Protein AF-A0A428RZ39-F1 (afdb_monomer)

InterPro domains:
  IPR036291 NAD(P)-binding domain superfamily [SSF51735] (1-32)

Secondary structure (DSSP, 8-state):
--EEEEE--SHHHHHHHHHHTTTSEEEEE-SS-TTSPP-TT--GGG------PPTT--HHHHHHHHHHHTT-

Solvent-accessible surface area (backbone atoms only — not comparable to full-atom values): 4702 Å² total; per-residue (Å²): 121,53,83,44,79,39,81,37,52,40,65,72,42,47,54,52,47,67,61,47,50,77,68,29,51,66,46,80,49,54,96,59,54,90,88,54,84,88,51,92,93,49,66,55,83,76,50,90,80,79,95,72,91,62,85,90,56,50,74,68,53,50,46,50,53,52,55,54,57,76,71,109

pLDDT: mean 94.95, std 4.53, range [66.25, 98.69]

Mean predicted aligned error: 3.1 Å

Foldseek 3Di:
DEEEEFEAAAPVSVVVCVVQVVPYRYHYDYPDHPPDDDDPVGCRVVDPDDLDDDPPDDPVVNVVSVVVVVVD

Radius of gyration: 14.46 Å; Cα contacts (8 Å, |Δi|>4): 56; chains: 1; bounding box: 36×26×33 Å

Sequence (72 aa):
MAKITILGAGVVGMAVASMLSRAHDVTIVARNLPGDTESLDWASPWASAVFLGLDGSTPSEQKMQRDAFAYL

Structure (mmCIF, N/CA/C/O backbone):
data_AF-A0A428RZ39-F1
#
_entry.id   AF-A0A428RZ39-F1
#
loop_
_atom_site.group_PDB
_atom_site.id
_atom_site.type_symbol
_atom_site.label_atom_id
_atom_site.label_alt_id
_atom_site.label_comp_id
_atom_site.label_asym_id
_atom_site.label_entity_id
_atom_site.label_seq_id
_atom_site.pdbx_PDB_ins_code
_atom_site.Cartn_x
_atom_site.Cartn_y
_atom_site.Cartn_z
_atom_site.occupancy
_atom_site.B_iso_or_equiv
_atom_site.auth_seq_id
_atom_site.auth_comp_id
_atom_site.auth_asym_id
_atom_site.auth_atom_id
_atom_site.pdbx_PDB_model_num
ATOM 1 N N . MET A 1 1 ? -12.525 6.538 19.012 1.00 87.88 1 MET A N 1
ATOM 2 C CA . MET A 1 1 ? -12.464 5.552 17.912 1.00 87.88 1 MET A CA 1
ATOM 3 C C . MET A 1 1 ? -13.060 6.209 16.677 1.00 87.88 1 MET A C 1
ATOM 5 O O . MET A 1 1 ? -14.203 6.641 16.752 1.00 87.88 1 MET A O 1
ATOM 9 N N . ALA A 1 2 ? -12.275 6.391 15.615 1.00 97.75 2 ALA A N 1
ATOM 10 C CA . ALA A 1 2 ? -12.719 7.038 14.378 1.00 97.75 2 ALA A CA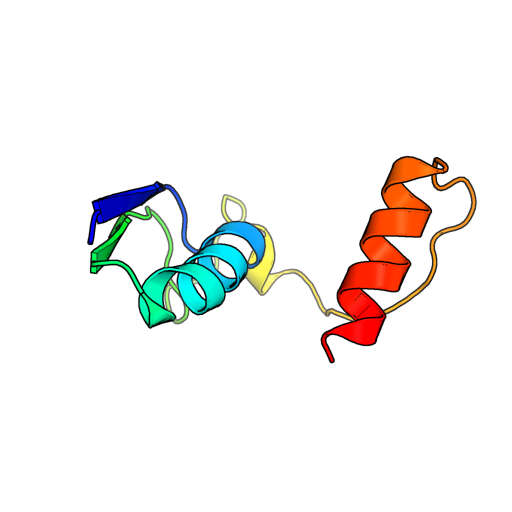 1
ATOM 11 C C . ALA A 1 2 ? -13.040 5.990 13.302 1.00 97.75 2 ALA A C 1
ATOM 13 O O . ALA A 1 2 ? -12.482 4.893 13.344 1.00 97.75 2 ALA A O 1
ATOM 14 N N . LYS A 1 3 ? -13.909 6.351 12.350 1.00 98.56 3 LYS A N 1
ATOM 15 C CA . LYS A 1 3 ? -14.136 5.597 11.111 1.00 98.56 3 LYS A CA 1
ATOM 16 C C . LYS A 1 3 ? -13.279 6.209 10.012 1.00 98.56 3 LYS A C 1
ATOM 18 O O . LYS A 1 3 ? -13.423 7.398 9.732 1.00 98.56 3 LYS A O 1
ATOM 23 N N . ILE A 1 4 ? -12.378 5.425 9.434 1.00 98.69 4 ILE A N 1
ATOM 24 C CA . ILE A 1 4 ? -11.384 5.904 8.472 1.00 98.69 4 ILE A CA 1
ATOM 25 C C . ILE A 1 4 ? -11.509 5.096 7.186 1.00 98.69 4 ILE A C 1
ATOM 27 O O . ILE A 1 4 ? -11.358 3.876 7.196 1.00 98.69 4 ILE A O 1
ATOM 31 N N . THR A 1 5 ? -11.739 5.788 6.073 1.00 98.62 5 THR A N 1
ATOM 32 C CA . THR A 1 5 ? -11.724 5.177 4.743 1.00 98.62 5 THR A CA 1
ATOM 33 C C . THR A 1 5 ? -10.383 5.435 4.072 1.00 98.62 5 THR A C 1
ATOM 35 O O . THR A 1 5 ? -9.972 6.585 3.925 1.00 98.62 5 THR A O 1
ATOM 38 N N . ILE A 1 6 ? -9.718 4.369 3.636 1.00 98.56 6 ILE A N 1
ATOM 39 C CA . ILE A 1 6 ? -8.488 4.429 2.845 1.00 98.56 6 ILE A CA 1
ATOM 40 C C . ILE A 1 6 ? -8.835 4.083 1.398 1.00 98.56 6 ILE A C 1
ATOM 42 O O . ILE A 1 6 ? -9.392 3.020 1.124 1.00 98.56 6 ILE A O 1
ATOM 46 N N . LEU A 1 7 ? -8.506 4.990 0.476 1.00 98.31 7 LEU A N 1
ATOM 47 C CA . LEU A 1 7 ? -8.703 4.791 -0.956 1.00 98.31 7 LEU A CA 1
ATOM 48 C C . LEU A 1 7 ? -7.434 4.186 -1.578 1.00 98.31 7 LEU A C 1
ATOM 50 O O . LEU A 1 7 ? -6.417 4.867 -1.702 1.00 98.31 7 LEU A O 1
ATOM 54 N N . GLY A 1 8 ? -7.512 2.921 -1.991 1.00 97.88 8 GLY A N 1
ATOM 55 C CA . GLY A 1 8 ? -6.432 2.176 -2.642 1.00 97.88 8 GLY A CA 1
ATOM 56 C C . GLY A 1 8 ? -5.756 1.132 -1.744 1.00 97.88 8 GLY A C 1
ATOM 57 O O . GLY A 1 8 ? -5.442 1.395 -0.586 1.00 97.88 8 GLY A O 1
ATOM 58 N N . ALA A 1 9 ? -5.490 -0.051 -2.310 1.00 97.56 9 ALA A N 1
ATOM 59 C CA . ALA A 1 9 ? -4.907 -1.206 -1.614 1.00 97.56 9 ALA A CA 1
ATOM 60 C C . ALA A 1 9 ? -3.478 -1.544 -2.089 1.00 97.56 9 ALA A C 1
ATOM 62 O O . ALA A 1 9 ? -3.042 -2.691 -2.047 1.00 97.56 9 ALA A O 1
ATOM 63 N N . GLY A 1 10 ? -2.729 -0.540 -2.558 1.00 97.19 10 GLY A N 1
ATOM 64 C CA . GLY A 1 10 ? -1.279 -0.666 -2.734 1.00 97.19 10 GLY A CA 1
ATOM 65 C C . GLY A 1 10 ? -0.530 -0.623 -1.398 1.00 97.19 10 GLY A C 1
ATOM 66 O O . GLY A 1 10 ? -1.127 -0.363 -0.353 1.00 97.19 10 GLY A O 1
ATOM 67 N N . VAL A 1 11 ? 0.793 -0.811 -1.437 1.00 96.44 11 VAL A N 1
ATOM 68 C CA . VAL A 1 11 ? 1.644 -0.874 -0.230 1.00 96.44 11 VAL A CA 1
ATOM 69 C C . VAL A 1 11 ? 1.455 0.324 0.706 1.00 96.44 11 VAL A C 1
ATOM 71 O O . VAL A 1 11 ? 1.366 0.141 1.914 1.00 96.44 11 VAL A O 1
ATOM 74 N N . VAL A 1 12 ? 1.297 1.536 0.161 1.00 96.56 12 VAL A N 1
ATOM 75 C CA . VAL A 1 12 ? 1.063 2.750 0.959 1.00 96.56 12 VAL A CA 1
ATOM 76 C C . VAL A 1 12 ? -0.253 2.652 1.738 1.00 96.56 12 VAL A C 1
ATOM 78 O O . VAL A 1 12 ? -0.263 2.830 2.953 1.00 96.56 12 VAL A O 1
ATOM 81 N N . GLY A 1 13 ? -1.358 2.326 1.060 1.00 97.88 13 GLY A N 1
ATOM 82 C CA . GLY A 1 13 ? -2.677 2.219 1.689 1.00 97.88 13 GLY A CA 1
ATOM 83 C C . GLY A 1 13 ? -2.746 1.082 2.708 1.00 97.88 13 GLY A C 1
ATOM 84 O O . GLY A 1 13 ? -3.234 1.278 3.819 1.00 97.88 13 GLY A O 1
ATOM 8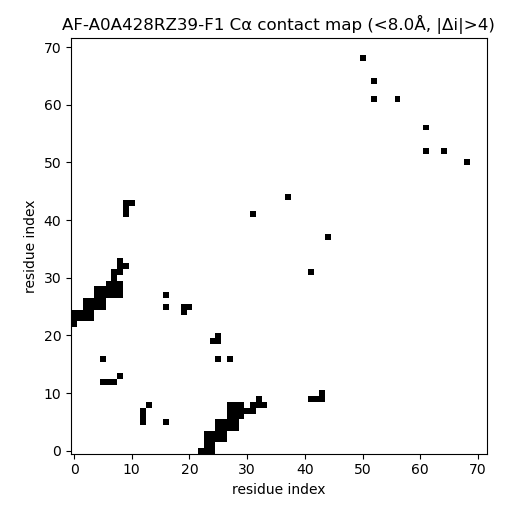5 N N . MET A 1 14 ? -2.187 -0.081 2.369 1.00 97.38 14 MET A N 1
ATOM 86 C CA . MET A 1 14 ? -2.177 -1.256 3.245 1.00 97.38 14 MET A CA 1
ATOM 87 C C . MET A 1 14 ? -1.284 -1.061 4.480 1.00 97.38 14 MET A C 1
ATOM 89 O O . MET A 1 14 ? -1.681 -1.445 5.581 1.00 97.38 14 MET A O 1
ATOM 93 N N . ALA A 1 15 ? -0.117 -0.420 4.338 1.00 96.50 15 ALA A N 1
ATOM 94 C CA . ALA A 1 15 ? 0.756 -0.107 5.470 1.00 96.50 15 ALA A CA 1
ATOM 95 C C . ALA A 1 15 ? 0.062 0.842 6.458 1.00 96.50 15 ALA A C 1
ATOM 97 O O . ALA A 1 15 ? -0.003 0.546 7.654 1.00 96.50 15 ALA A O 1
ATOM 98 N N . VAL A 1 16 ? -0.544 1.922 5.949 1.00 97.25 16 VAL A N 1
ATOM 99 C CA . VAL A 1 16 ? -1.332 2.867 6.756 1.00 97.25 16 VAL A CA 1
ATOM 100 C C . VAL A 1 16 ? -2.508 2.159 7.436 1.00 97.25 16 VAL A C 1
ATOM 102 O O . VAL A 1 16 ? -2.713 2.331 8.640 1.00 97.25 16 VAL A O 1
ATOM 105 N N . ALA A 1 17 ? -3.242 1.312 6.707 1.00 98.06 17 ALA A N 1
ATOM 106 C CA . ALA A 1 17 ? -4.353 0.539 7.256 1.00 98.06 17 ALA A CA 1
ATOM 107 C C . ALA A 1 17 ? -3.913 -0.354 8.424 1.00 98.06 17 ALA A C 1
ATOM 109 O O . ALA A 1 17 ? -4.589 -0.381 9.449 1.00 98.06 17 ALA A O 1
ATOM 110 N N . SER A 1 18 ? -2.763 -1.030 8.302 1.00 96.56 18 SER A N 1
ATOM 111 C CA . SER A 1 18 ? -2.231 -1.925 9.343 1.00 96.56 18 SER A CA 1
ATOM 112 C C . SER A 1 18 ? -1.893 -1.210 10.658 1.00 96.56 18 SER A C 1
ATOM 114 O O . SER A 1 18 ? -1.945 -1.805 11.738 1.00 96.56 18 SER A O 1
ATOM 116 N N . MET A 1 19 ? -1.533 0.074 10.577 1.00 95.94 19 MET A N 1
ATOM 117 C CA . MET A 1 19 ? -1.221 0.892 11.744 1.00 95.94 19 MET A CA 1
ATOM 118 C C . MET A 1 19 ? -2.500 1.435 12.382 1.00 95.94 19 MET A C 1
ATOM 120 O O . MET A 1 19 ? -2.670 1.338 13.597 1.00 95.94 19 MET A O 1
ATOM 124 N N . LEU A 1 20 ? -3.411 1.983 11.571 1.00 97.81 20 LEU A N 1
ATOM 125 C CA . LEU A 1 20 ? -4.630 2.631 12.060 1.00 97.81 20 LEU A CA 1
ATOM 126 C C . LEU A 1 20 ? -5.665 1.632 12.593 1.00 97.81 20 LEU A C 1
ATOM 128 O O . LEU A 1 20 ? -6.355 1.942 13.565 1.00 97.81 20 LEU A O 1
ATOM 132 N N . SER A 1 21 ? -5.743 0.425 12.025 1.00 97.88 21 SER A N 1
ATOM 133 C CA . SER A 1 21 ? -6.710 -0.607 12.437 1.00 97.88 21 SER A CA 1
ATOM 134 C C . SER A 1 21 ? -6.525 -1.088 13.879 1.00 97.88 21 SER A C 1
ATOM 136 O O . SER A 1 21 ? -7.438 -1.661 14.465 1.00 97.88 21 SER A O 1
ATOM 138 N N . ARG A 1 22 ? -5.371 -0.801 14.498 1.00 97.00 22 ARG A N 1
ATOM 139 C CA . ARG A 1 22 ? -5.093 -1.116 15.909 1.00 97.00 22 ARG A CA 1
ATOM 140 C C . ARG A 1 22 ? -5.946 -0.300 16.886 1.00 97.00 22 ARG A C 1
ATOM 142 O O . ARG A 1 22 ? -6.097 -0.703 18.034 1.00 97.00 22 ARG A O 1
ATOM 149 N N . ALA A 1 23 ? -6.465 0.853 16.459 1.00 98.12 23 ALA A N 1
ATOM 150 C CA . ALA A 1 23 ? -7.208 1.783 17.319 1.00 98.12 23 ALA A CA 1
ATOM 151 C C . ALA A 1 23 ? -8.463 2.390 16.660 1.00 98.12 23 ALA A C 1
ATOM 153 O O . ALA A 1 23 ? -9.234 3.113 17.312 1.00 98.12 23 ALA A O 1
ATOM 154 N N . HIS A 1 24 ? -8.667 2.154 15.364 1.00 98.50 24 HIS A N 1
ATOM 155 C CA . HIS A 1 24 ? -9.728 2.753 14.560 1.00 98.50 24 HIS A CA 1
ATOM 156 C C . HIS A 1 24 ? -10.442 1.706 13.707 1.00 98.50 24 HIS A C 1
ATOM 158 O O . HIS A 1 24 ? -9.882 0.662 13.387 1.00 98.50 24 HIS A O 1
ATOM 164 N N . ASP A 1 25 ? -11.681 2.017 13.333 1.00 98.50 25 ASP A N 1
ATOM 165 C CA . ASP A 1 25 ? -12.465 1.227 12.388 1.00 98.50 25 ASP A CA 1
ATOM 166 C C . ASP A 1 25 ? -12.068 1.651 10.968 1.00 98.50 25 ASP A C 1
ATOM 168 O O . ASP A 1 25 ? -12.313 2.792 10.560 1.00 98.50 25 ASP A O 1
ATOM 172 N N . VAL A 1 26 ? -11.364 0.772 10.256 1.00 98.69 26 VAL A N 1
ATOM 173 C CA . VAL A 1 26 ? -10.747 1.076 8.961 1.00 98.69 26 VAL A CA 1
ATOM 174 C C . VAL A 1 26 ? -11.471 0.323 7.855 1.00 98.69 26 VAL A C 1
ATOM 176 O O . VAL A 1 26 ? -11.550 -0.902 7.872 1.00 98.69 26 VAL A O 1
ATOM 179 N N . THR A 1 27 ? -11.939 1.059 6.849 1.00 98.62 27 THR A N 1
ATOM 180 C CA . THR A 1 27 ? -12.470 0.499 5.601 1.00 98.62 27 THR A CA 1
ATOM 181 C C . THR A 1 27 ? -11.512 0.808 4.458 1.00 98.62 27 THR A C 1
ATOM 183 O O . THR A 1 27 ? -11.157 1.964 4.235 1.00 98.62 27 THR A O 1
ATOM 186 N N . ILE A 1 28 ? -11.106 -0.213 3.707 1.00 98.56 28 ILE A N 1
ATOM 187 C CA . ILE A 1 28 ? -10.312 -0.042 2.486 1.00 98.56 28 ILE A CA 1
ATOM 188 C C . ILE A 1 28 ? -11.259 -0.137 1.294 1.00 98.56 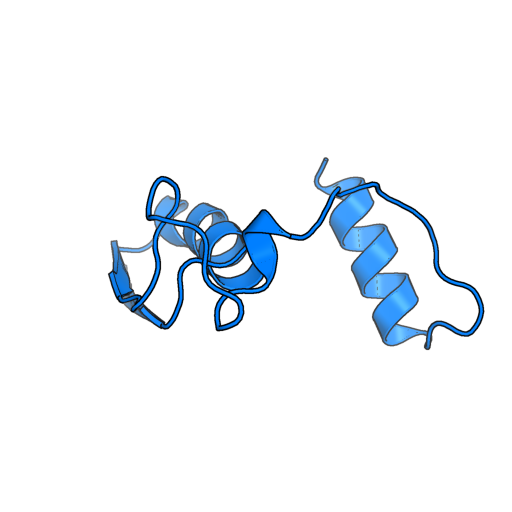28 ILE A C 1
ATOM 190 O O . ILE A 1 28 ? -11.991 -1.114 1.157 1.00 98.56 28 ILE A O 1
ATOM 194 N N . VAL A 1 29 ? -11.234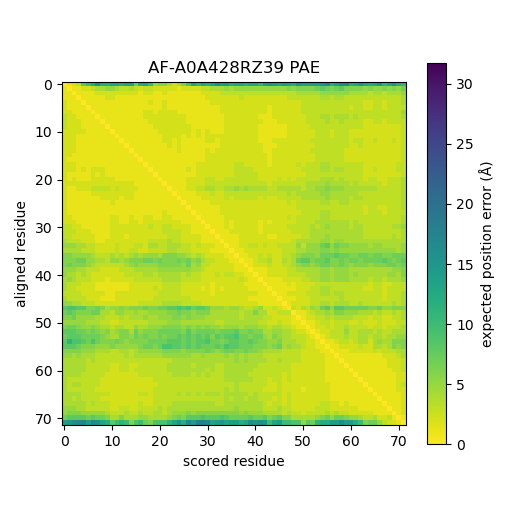 0.872 0.426 1.00 98.38 29 VAL A N 1
ATOM 195 C CA . VAL A 1 29 ? -11.964 0.876 -0.845 1.00 98.38 29 VAL A CA 1
ATOM 196 C C . VAL A 1 29 ? -10.937 0.998 -1.956 1.00 98.38 29 VAL A C 1
ATOM 198 O O . VAL A 1 29 ? -10.183 1.966 -2.000 1.00 98.38 29 VAL A O 1
ATOM 201 N N . ALA A 1 30 ? -10.867 0.019 -2.850 1.00 97.56 30 ALA A N 1
ATOM 202 C CA . ALA A 1 30 ? -9.878 0.009 -3.918 1.00 97.56 30 ALA A CA 1
ATOM 203 C C . ALA A 1 30 ? -10.443 -0.626 -5.186 1.00 97.56 30 ALA A C 1
ATOM 205 O O . ALA A 1 30 ? -11.284 -1.515 -5.121 1.00 97.56 30 ALA A O 1
ATOM 206 N N . ARG A 1 31 ? -9.944 -0.167 -6.338 1.00 96.69 31 ARG A N 1
ATOM 207 C CA . ARG A 1 31 ? -10.223 -0.784 -7.640 1.00 96.69 31 ARG A CA 1
ATOM 208 C C . ARG A 1 31 ? -9.494 -2.122 -7.808 1.00 96.69 31 ARG A C 1
ATOM 210 O O . ARG A 1 31 ? -10.037 -3.014 -8.438 1.00 96.69 31 ARG A O 1
ATOM 217 N N . ASN A 1 32 ? -8.269 -2.219 -7.286 1.00 96.75 32 ASN A N 1
ATOM 218 C CA . ASN A 1 32 ? -7.415 -3.403 -7.354 1.00 96.75 32 ASN A CA 1
ATOM 219 C 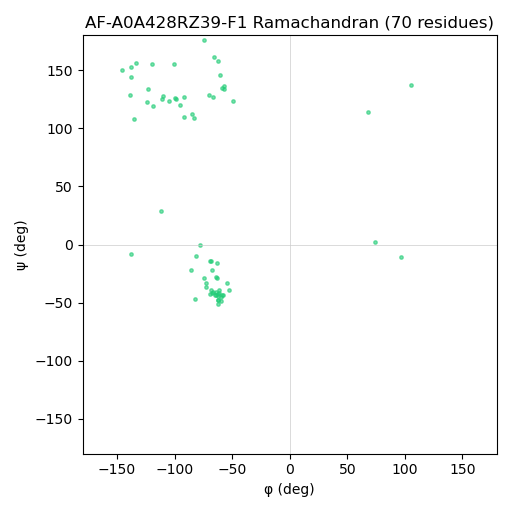C . ASN A 1 32 ? -7.028 -3.828 -5.932 1.00 96.75 32 ASN A C 1
ATOM 221 O O . ASN A 1 32 ? -6.637 -2.971 -5.132 1.00 96.75 32 ASN A O 1
ATOM 225 N N . LEU A 1 33 ? -7.133 -5.122 -5.638 1.00 96.56 33 LEU A N 1
ATOM 226 C CA . LEU A 1 33 ? -6.821 -5.760 -4.361 1.00 96.56 33 LEU A CA 1
ATOM 227 C C . LEU A 1 33 ? -5.716 -6.824 -4.514 1.00 96.56 33 LEU A C 1
ATOM 229 O O . LEU A 1 33 ? -5.556 -7.406 -5.587 1.00 96.56 33 LEU A O 1
ATOM 233 N N . PRO A 1 34 ? -4.967 -7.136 -3.437 1.00 94.56 34 PRO A N 1
ATOM 234 C CA . PRO A 1 34 ? -4.104 -8.318 -3.383 1.00 94.56 34 PRO A CA 1
ATOM 235 C C . PRO A 1 34 ? -4.831 -9.594 -3.811 1.00 94.56 34 PRO A C 1
ATOM 237 O O . PRO A 1 34 ? -5.842 -9.960 -3.219 1.00 94.56 34 PRO A O 1
ATOM 240 N N . GLY A 1 35 ? -4.284 -10.271 -4.822 1.00 92.00 35 GLY A N 1
ATOM 241 C CA . GLY A 1 35 ? -4.859 -11.483 -5.410 1.00 92.00 35 GLY A CA 1
ATOM 242 C C . GLY A 1 35 ? -5.692 -11.253 -6.675 1.00 92.00 35 GLY A C 1
ATOM 243 O O . GLY A 1 35 ? -5.998 -12.227 -7.360 1.00 92.00 35 GLY A O 1
ATOM 244 N N . ASP A 1 36 ? -6.015 -10.003 -7.023 1.00 95.12 36 ASP A N 1
ATOM 245 C CA . ASP A 1 36 ? -6.630 -9.688 -8.314 1.00 95.12 36 ASP A CA 1
ATOM 246 C C . ASP A 1 36 ? -5.668 -9.977 -9.475 1.00 95.12 36 ASP A C 1
ATOM 248 O O . ASP A 1 36 ? -4.448 -10.041 -9.310 1.00 95.12 36 ASP A O 1
ATOM 252 N N . THR A 1 37 ? -6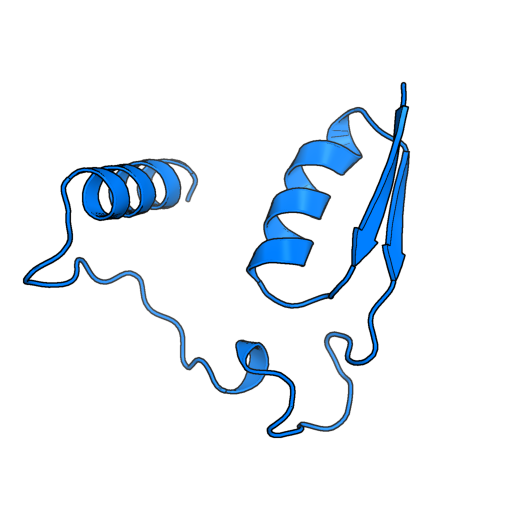.225 -10.107 -10.682 1.00 94.25 37 THR A N 1
ATOM 253 C CA . THR A 1 37 ? -5.419 -10.180 -11.906 1.00 94.25 37 THR A CA 1
ATOM 254 C C . THR A 1 37 ? -4.529 -8.946 -12.026 1.00 94.25 37 THR A C 1
ATOM 256 O O . THR A 1 37 ? -4.985 -7.814 -11.838 1.00 94.25 37 THR A O 1
ATOM 259 N N . GLU A 1 38 ? -3.259 -9.172 -12.356 1.00 91.00 38 GLU A N 1
ATOM 260 C CA . GLU A 1 38 ? -2.287 -8.099 -12.516 1.00 91.00 38 GLU A CA 1
ATOM 261 C C . GLU A 1 38 ? -2.751 -7.091 -13.574 1.00 91.00 38 GLU A C 1
ATOM 263 O O . GLU A 1 38 ? -3.243 -7.444 -14.648 1.00 91.00 38 GLU A O 1
ATOM 268 N N . SER A 1 39 ? -2.590 -5.810 -13.256 1.00 93.69 39 SER A N 1
ATOM 269 C CA . SER A 1 39 ? -2.922 -4.693 -14.133 1.00 93.69 39 SER A CA 1
ATOM 270 C C . SER A 1 39 ? -1.825 -3.644 -14.043 1.00 93.69 39 SER A C 1
ATOM 272 O O . SER A 1 39 ? -1.273 -3.398 -12.969 1.00 93.69 39 SER A O 1
ATOM 274 N N . LEU A 1 40 ? -1.526 -2.991 -15.165 1.00 95.12 40 LEU A N 1
ATOM 275 C CA . LEU A 1 40 ? -0.581 -1.874 -15.213 1.00 95.12 40 LEU A CA 1
ATOM 276 C C . LEU A 1 40 ? -1.111 -0.621 -14.496 1.00 95.12 40 LEU A C 1
ATOM 278 O O . LEU A 1 40 ? -0.330 0.263 -14.157 1.00 95.12 40 LEU A O 1
ATOM 282 N N . ASP A 1 41 ? -2.409 -0.568 -14.184 1.00 94.19 41 ASP A N 1
ATOM 283 C CA . ASP A 1 41 ? -3.005 0.522 -13.404 1.00 94.19 41 ASP A CA 1
ATOM 284 C C . ASP A 1 41 ? -2.724 0.406 -11.893 1.00 94.19 41 ASP A C 1
ATOM 286 O O . ASP A 1 41 ? -3.186 1.243 -11.106 1.00 94.19 41 ASP A O 1
ATOM 290 N N . TRP A 1 42 ? -2.011 -0.639 -11.457 1.00 95.06 42 TRP A N 1
ATOM 291 C CA . TRP A 1 42 ? -1.699 -0.905 -10.058 1.00 95.06 42 TRP A CA 1
ATOM 292 C C . TRP A 1 42 ? -0.235 -1.304 -9.881 1.00 95.06 42 TRP A C 1
ATOM 294 O O . TRP A 1 42 ? 0.178 -2.400 -10.233 1.00 95.06 42 TRP A O 1
ATOM 304 N N . ALA A 1 43 ? 0.562 -0.404 -9.305 1.00 96.81 43 ALA A N 1
ATOM 305 C CA . ALA A 1 43 ? 2.016 -0.555 -9.280 1.00 96.81 43 ALA A CA 1
ATOM 306 C C . ALA A 1 43 ? 2.542 -1.617 -8.297 1.00 96.81 43 ALA A C 1
ATOM 308 O O . ALA A 1 43 ? 3.616 -2.163 -8.518 1.00 96.81 43 ALA A O 1
ATOM 309 N N . SER A 1 44 ? 1.833 -1.893 -7.194 1.00 96.31 44 SER A N 1
ATOM 310 C CA . SER A 1 44 ? 2.393 -2.694 -6.093 1.00 96.31 44 SER A CA 1
ATOM 311 C C . SER A 1 44 ? 2.780 -4.133 -6.469 1.00 96.31 44 SER A C 1
ATOM 313 O O . SER A 1 44 ? 3.860 -4.532 -6.047 1.00 96.31 44 SER A O 1
ATOM 315 N N . PRO A 1 45 ? 1.999 -4.894 -7.262 1.00 95.19 45 PRO A N 1
ATOM 316 C CA . PRO A 1 45 ? 2.403 -6.238 -7.692 1.00 95.19 45 PRO A CA 1
ATOM 317 C C . PRO A 1 45 ? 3.651 -6.266 -8.579 1.00 95.19 45 PRO A C 1
ATOM 319 O O . PRO A 1 45 ? 4.391 -7.240 -8.560 1.00 95.19 45 PRO A O 1
ATOM 322 N N . TRP A 1 46 ? 3.914 -5.192 -9.330 1.00 95.69 46 TRP A N 1
ATOM 323 C CA . TRP A 1 46 ? 5.067 -5.101 -10.233 1.00 95.69 46 TRP A CA 1
ATOM 324 C C . TRP A 1 46 ? 6.367 -4.727 -9.523 1.00 95.69 46 TRP A C 1
ATOM 326 O O . TRP A 1 46 ? 7.443 -4.771 -10.123 1.00 95.69 46 TRP A O 1
ATOM 336 N N . ALA A 1 47 ? 6.295 -4.331 -8.252 1.00 93.56 47 ALA A N 1
ATOM 337 C CA . ALA A 1 47 ? 7.494 -4.167 -7.457 1.00 93.56 47 ALA A CA 1
ATOM 338 C C . ALA A 1 47 ? 8.094 -5.552 -7.170 1.00 93.56 47 ALA A C 1
ATOM 340 O O . ALA A 1 47 ? 7.416 -6.422 -6.639 1.00 93.56 47 ALA A O 1
ATOM 341 N N . SER A 1 48 ? 9.389 -5.742 -7.443 1.00 90.88 48 SER A N 1
ATOM 342 C CA . SER A 1 48 ? 10.125 -6.900 -6.899 1.00 90.88 48 SER A CA 1
ATOM 343 C C . SER A 1 48 ? 10.155 -6.843 -5.363 1.00 90.88 48 SER A C 1
ATOM 345 O O . SER A 1 48 ? 9.883 -7.836 -4.698 1.00 90.88 48 SER A O 1
ATOM 347 N N . ALA A 1 49 ? 10.433 -5.619 -4.885 1.00 91.88 49 ALA A N 1
ATOM 348 C CA . ALA A 1 49 ? 10.647 -5.085 -3.538 1.00 91.88 49 ALA A CA 1
ATOM 349 C C . ALA A 1 49 ? 11.925 -5.542 -2.800 1.00 91.88 49 ALA A C 1
ATOM 351 O O . ALA A 1 49 ? 12.071 -6.683 -2.378 1.00 91.88 49 ALA A O 1
ATOM 352 N N . VAL A 1 50 ? 12.829 -4.578 -2.571 1.00 91.56 50 VAL A N 1
ATOM 353 C CA . VAL A 1 50 ? 13.988 -4.667 -1.668 1.00 91.56 50 VAL A CA 1
ATOM 354 C C . VAL A 1 50 ? 14.118 -3.357 -0.888 1.00 91.56 50 VAL A C 1
ATOM 356 O O . VAL A 1 50 ? 13.705 -2.302 -1.375 1.00 91.56 50 VAL A O 1
ATOM 359 N N . PHE A 1 51 ? 14.703 -3.404 0.309 1.00 91.12 51 PHE A N 1
ATOM 360 C CA . PHE A 1 51 ? 15.102 -2.194 1.018 1.00 91.12 51 PHE A CA 1
ATOM 361 C C . PHE A 1 51 ? 16.493 -1.749 0.548 1.00 91.12 51 PHE A C 1
ATOM 363 O O . PHE A 1 51 ? 17.489 -2.421 0.811 1.00 91.12 51 PHE A O 1
ATOM 370 N N . LEU A 1 52 ? 16.560 -0.613 -0.143 1.00 90.00 52 LEU A N 1
ATOM 371 C CA . LEU A 1 52 ? 17.799 -0.026 -0.646 1.00 90.00 52 LEU A CA 1
ATOM 372 C C . LEU A 1 52 ? 17.759 1.490 -0.432 1.00 90.00 52 LEU A C 1
ATOM 374 O O . LEU A 1 52 ? 16.803 2.147 -0.841 1.00 90.00 52 LEU A O 1
ATOM 378 N N . GLY A 1 53 ? 18.802 2.045 0.189 1.00 88.62 53 GLY A N 1
ATOM 379 C CA . GLY A 1 53 ? 18.980 3.496 0.255 1.00 88.62 53 GLY A CA 1
ATOM 380 C C . GLY A 1 53 ? 19.259 4.054 -1.140 1.00 88.62 53 GLY A C 1
ATOM 381 O O . GLY A 1 53 ? 20.158 3.566 -1.825 1.00 88.62 53 GLY A O 1
ATOM 382 N N . LEU A 1 54 ? 18.485 5.051 -1.566 1.00 89.12 54 LEU A N 1
ATOM 383 C CA . LEU A 1 54 ? 18.600 5.625 -2.907 1.00 89.12 54 LEU A CA 1
ATOM 384 C C . LEU A 1 54 ? 19.556 6.820 -2.909 1.00 89.12 54 LEU A C 1
ATOM 386 O O . LEU A 1 54 ? 19.368 7.771 -2.142 1.00 89.12 54 LEU A O 1
ATOM 390 N N . ASP A 1 55 ? 20.547 6.791 -3.801 1.00 92.81 55 ASP A N 1
ATOM 391 C CA . ASP A 1 55 ? 21.400 7.951 -4.061 1.00 92.81 55 ASP A CA 1
ATOM 392 C C . ASP A 1 55 ? 20.562 9.140 -4.563 1.00 92.81 55 ASP A C 1
ATOM 394 O O . ASP A 1 55 ? 19.531 8.965 -5.213 1.00 92.81 55 ASP A O 1
ATOM 398 N N . GLY A 1 56 ? 20.967 10.357 -4.203 1.00 95.50 56 GLY A N 1
ATOM 399 C CA . GLY A 1 56 ? 20.228 11.582 -4.520 1.00 95.50 56 GLY A CA 1
ATOM 400 C C . GLY A 1 56 ? 18.945 11.822 -3.708 1.00 95.50 56 GLY A C 1
ATOM 401 O O . GLY A 1 56 ? 18.284 12.835 -3.933 1.00 95.50 56 GLY A O 1
ATOM 402 N N . SER A 1 57 ? 18.597 10.956 -2.745 1.00 95.81 57 SER A N 1
ATOM 403 C CA . SER A 1 57 ? 17.422 11.162 -1.880 1.00 95.81 57 SER A CA 1
ATOM 404 C C . SER A 1 57 ? 17.515 12.472 -1.096 1.00 95.81 57 SER A C 1
ATOM 406 O O . SER A 1 57 ? 18.522 12.757 -0.439 1.00 95.81 57 SER A O 1
ATOM 408 N N . THR A 1 58 ? 16.423 13.228 -1.071 1.00 97.62 58 THR A N 1
ATOM 409 C CA . THR A 1 58 ? 16.265 14.412 -0.220 1.00 97.62 58 THR A CA 1
ATOM 410 C C . THR A 1 58 ? 16.339 14.044 1.270 1.00 97.62 58 THR A C 1
ATOM 412 O O . THR A 1 58 ? 16.044 12.906 1.649 1.00 97.62 58 THR A O 1
ATOM 415 N N . PRO A 1 59 ? 1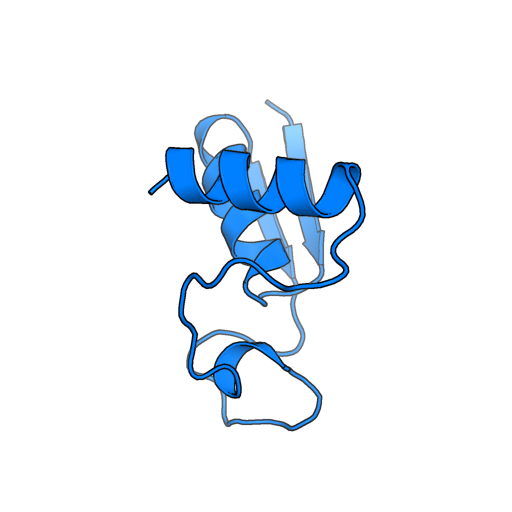6.658 14.993 2.173 1.00 97.06 59 PRO A N 1
ATOM 416 C CA . PRO A 1 59 ? 16.681 14.714 3.611 1.00 97.06 59 PRO A CA 1
ATOM 417 C C . PRO A 1 59 ? 15.370 14.120 4.157 1.00 97.06 59 PRO A C 1
ATOM 419 O O . PRO A 1 59 ? 15.404 13.279 5.059 1.00 97.06 59 PRO A O 1
ATOM 422 N N . SER A 1 60 ? 14.218 14.512 3.599 1.00 96.94 60 SER A N 1
ATOM 423 C CA . SER A 1 60 ? 12.908 13.955 3.957 1.00 96.94 60 SER A CA 1
ATOM 424 C C . SER A 1 60 ? 12.735 12.505 3.510 1.00 96.94 60 SER A C 1
ATOM 426 O O . SER A 1 60 ? 12.245 11.689 4.288 1.00 96.94 60 SER A O 1
ATOM 428 N N . GLU A 1 61 ? 13.168 12.159 2.298 1.00 95.94 61 GLU A N 1
ATOM 429 C CA . GLU A 1 61 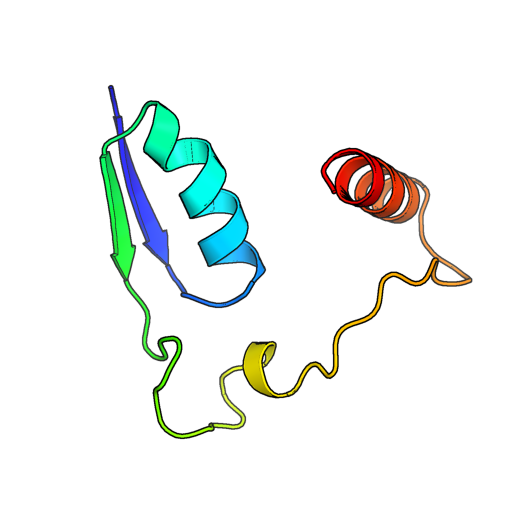? 13.103 10.782 1.791 1.00 95.94 61 GLU A CA 1
ATOM 430 C C . GLU A 1 61 ? 14.057 9.875 2.562 1.00 95.94 61 GLU A C 1
ATOM 432 O O . GLU A 1 61 ? 13.671 8.786 2.972 1.00 95.94 61 GLU A O 1
ATOM 437 N N . GLN A 1 62 ? 15.267 10.351 2.864 1.00 95.62 62 GLN A N 1
ATOM 438 C CA . GLN A 1 62 ? 16.209 9.607 3.698 1.00 95.62 62 GLN A CA 1
ATOM 439 C C . GLN A 1 62 ? 15.654 9.361 5.105 1.00 95.62 62 GLN A C 1
ATOM 441 O O . GLN A 1 62 ? 15.852 8.287 5.672 1.00 95.62 62 GLN A O 1
ATOM 446 N N . LYS A 1 63 ? 14.958 10.347 5.692 1.00 95.81 63 LYS A N 1
ATOM 447 C CA . LYS A 1 63 ? 14.272 10.155 6.975 1.00 95.81 63 LYS A CA 1
ATOM 448 C C . LYS A 1 63 ? 13.193 9.081 6.851 1.00 95.81 63 LYS A C 1
ATOM 450 O O . LYS A 1 63 ? 13.177 8.172 7.667 1.00 95.81 63 LYS A O 1
ATOM 455 N N . MET A 1 64 ? 12.351 9.150 5.819 1.00 94.44 64 MET A N 1
ATOM 456 C CA . MET A 1 64 ? 11.310 8.149 5.571 1.00 94.44 64 MET A CA 1
ATOM 457 C C . MET A 1 64 ? 11.895 6.743 5.388 1.00 94.44 64 MET A C 1
ATOM 459 O O . MET A 1 64 ? 11.386 5.798 5.979 1.00 94.44 64 MET A O 1
ATOM 463 N N . GLN A 1 65 ? 12.988 6.605 4.632 1.00 94.31 65 GLN A N 1
ATOM 464 C CA . GLN A 1 65 ? 13.699 5.337 4.449 1.00 94.31 65 GLN A CA 1
ATOM 465 C C . GLN A 1 65 ? 14.200 4.787 5.793 1.00 94.31 65 GLN A C 1
ATOM 467 O O . GLN A 1 65 ? 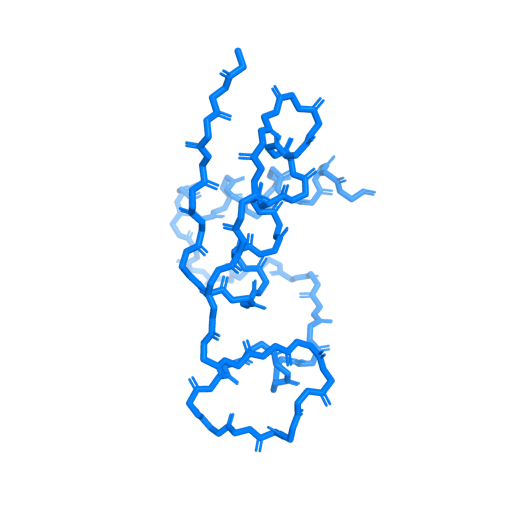13.949 3.627 6.106 1.00 94.31 65 GLN A O 1
ATOM 472 N N . ARG A 1 66 ? 14.856 5.613 6.622 1.00 93.69 66 ARG A N 1
ATOM 473 C CA . ARG A 1 66 ? 15.338 5.191 7.950 1.00 93.69 66 ARG A CA 1
ATOM 474 C C . ARG A 1 66 ? 14.203 4.813 8.900 1.00 93.69 66 ARG A C 1
ATOM 476 O O . ARG A 1 66 ? 14.307 3.794 9.574 1.00 93.69 66 ARG A O 1
ATOM 483 N N . ASP A 1 67 ? 13.133 5.604 8.940 1.00 94.25 67 ASP A N 1
ATOM 484 C CA . ASP A 1 67 ? 11.973 5.329 9.793 1.00 94.25 67 ASP A CA 1
ATOM 485 C C . ASP A 1 67 ? 11.275 4.026 9.369 1.00 94.25 67 ASP A C 1
ATOM 487 O O . ASP A 1 67 ? 10.896 3.226 10.220 1.00 94.25 67 ASP A O 1
ATOM 491 N N . ALA A 1 68 ? 11.148 3.785 8.059 1.00 92.00 68 ALA A N 1
ATOM 492 C CA . ALA A 1 68 ? 10.588 2.549 7.522 1.00 92.00 68 ALA A CA 1
ATOM 493 C C . ALA A 1 68 ? 11.478 1.333 7.824 1.00 92.00 68 ALA A C 1
ATOM 495 O O . ALA A 1 68 ? 10.958 0.285 8.190 1.00 92.00 68 ALA A O 1
ATOM 496 N N . PHE A 1 69 ? 12.805 1.472 7.722 1.00 92.06 69 PHE A N 1
ATOM 497 C CA . PHE A 1 69 ? 13.741 0.404 8.088 1.00 92.06 69 PHE A CA 1
ATOM 498 C C . PHE A 1 69 ? 13.654 0.041 9.567 1.00 92.06 69 PHE A C 1
ATOM 500 O O . PHE A 1 69 ? 13.655 -1.131 9.907 1.00 92.06 69 PHE A O 1
ATOM 507 N N . ALA A 1 70 ? 13.555 1.042 10.442 1.00 92.88 70 ALA A N 1
ATOM 508 C CA . ALA A 1 70 ? 13.445 0.829 11.882 1.00 92.88 70 ALA A CA 1
ATOM 509 C C . ALA A 1 70 ? 12.105 0.203 12.311 1.00 92.88 70 ALA A C 1
ATOM 511 O O . ALA A 1 70 ? 11.971 -0.209 13.462 1.00 92.88 70 ALA A O 1
ATOM 512 N N . TYR A 1 71 ? 11.106 0.184 11.422 1.00 84.31 71 TYR A N 1
ATOM 513 C CA . TYR A 1 71 ? 9.819 -0.468 11.654 1.00 84.31 71 TYR A CA 1
ATOM 514 C C . TYR A 1 71 ? 9.829 -1.968 11.305 1.00 84.31 71 TYR A C 1
ATOM 516 O O . TYR A 1 71 ? 8.963 -2.693 11.799 1.00 84.31 71 TYR A O 1
ATOM 524 N N . LEU A 1 72 ? 10.763 -2.418 10.454 1.00 66.25 72 LEU A N 1
ATOM 525 C CA . LEU A 1 72 ? 10.995 -3.839 10.156 1.00 66.25 72 LEU A CA 1
ATOM 526 C C . LEU A 1 72 ? 11.608 -4.555 11.367 1.00 66.25 72 LEU A C 1
ATOM 528 O O . LEU A 1 72 ? 11.197 -5.713 11.603 1.00 66.25 72 LEU A O 1
#

Nearest PDB structures (foldseek):
  3e18-assembly1_A  TM=6.735E-01  e=8.944E-01  Listeria innocua
  6pa4-assembly1_B-2  TM=4.570E-01  e=3.470E+00  Escherichia coli K-12
  8ece-assembly1_B  TM=3.457E-01  e=5.576E+00  Escherichia coli K-12
  6djy-assembly1_D  TM=3.611E-01  e=7.313E+00  Fako virus

Organism: NCBI:txid2604345